Protein AF-A0A8H3KQF0-F1 (afdb_monomer_lite)

Structure (mmCIF, N/CA/C/O backbone):
data_AF-A0A8H3KQF0-F1
#
_entry.id   AF-A0A8H3KQF0-F1
#
loop_
_atom_site.group_PDB
_atom_site.id
_atom_site.type_symbol
_atom_site.label_atom_id
_atom_site.label_alt_id
_atom_site.label_comp_id
_atom_site.label_asym_id
_atom_site.label_entity_id
_atom_site.label_seq_id
_atom_site.pdbx_PDB_ins_code
_atom_site.Cartn_x
_atom_site.Cartn_y
_atom_site.Cartn_z
_at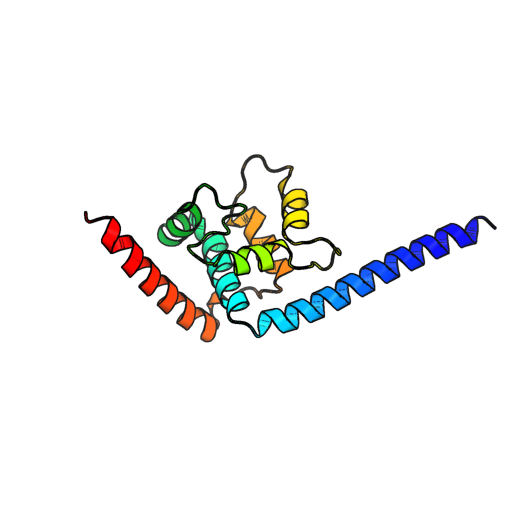om_site.occupancy
_atom_site.B_iso_or_equiv
_atom_site.auth_seq_id
_atom_site.auth_comp_id
_atom_site.auth_asym_id
_atom_site.auth_atom_id
_atom_site.pdbx_PDB_model_num
ATOM 1 N N . MET A 1 1 ? -21.842 3.760 43.488 1.00 50.69 1 MET A N 1
ATOM 2 C CA . MET A 1 1 ? -21.934 4.358 42.135 1.00 50.69 1 MET A CA 1
ATOM 3 C C . MET A 1 1 ? -20.603 4.421 41.367 1.00 50.69 1 MET A C 1
ATOM 5 O O . MET A 1 1 ? -20.613 4.904 40.250 1.00 50.69 1 MET A O 1
ATOM 9 N N . LEU A 1 2 ? -19.478 3.899 41.885 1.00 52.34 2 LEU A N 1
ATOM 10 C CA . LEU A 1 2 ? -18.181 3.904 41.173 1.00 52.34 2 LEU A CA 1
ATOM 11 C C . LEU A 1 2 ? -17.956 2.695 40.242 1.00 52.34 2 LEU A C 1
ATOM 13 O O . LEU A 1 2 ? -17.175 2.797 39.307 1.00 52.34 2 LEU A O 1
ATOM 17 N N . ILE A 1 3 ? -18.656 1.575 40.465 1.00 54.44 3 ILE A N 1
ATOM 18 C CA . ILE A 1 3 ? -18.489 0.335 39.680 1.00 54.44 3 ILE A CA 1
ATOM 19 C C . ILE A 1 3 ? -19.110 0.462 38.275 1.00 54.44 3 ILE A C 1
ATOM 21 O O . ILE A 1 3 ? -18.580 -0.097 37.323 1.00 54.44 3 ILE A O 1
ATOM 25 N N . ASN A 1 4 ? -20.180 1.251 38.126 1.00 61.06 4 ASN A N 1
ATOM 26 C CA . ASN A 1 4 ? -20.876 1.399 36.842 1.00 61.06 4 ASN A CA 1
ATOM 27 C C . ASN A 1 4 ? -20.105 2.288 35.856 1.00 61.06 4 ASN A C 1
ATOM 29 O O . ASN A 1 4 ? -20.067 1.978 34.677 1.00 61.06 4 ASN A O 1
ATOM 33 N N . LYS A 1 5 ? -19.404 3.325 36.337 1.00 68.69 5 LYS A N 1
ATOM 34 C CA . LYS A 1 5 ? -18.702 4.274 35.460 1.00 68.69 5 LYS A CA 1
ATOM 35 C C . LYS A 1 5 ? -17.582 3.614 34.644 1.00 68.69 5 LYS A C 1
ATOM 37 O O . LYS A 1 5 ? -17.462 3.870 33.457 1.00 68.69 5 LYS A O 1
ATOM 42 N N . GLY A 1 6 ? -16.801 2.728 35.267 1.00 76.94 6 GLY A N 1
ATOM 43 C CA . GLY A 1 6 ? -15.748 1.994 34.557 1.00 76.94 6 GLY A CA 1
ATOM 44 C C . GLY A 1 6 ? -16.294 0.950 33.577 1.00 76.94 6 GLY A C 1
ATOM 45 O O . GLY A 1 6 ? -15.671 0.689 32.555 1.00 76.94 6 GLY A O 1
ATOM 46 N N . ALA A 1 7 ? -17.461 0.362 33.861 1.00 81.19 7 ALA A N 1
ATOM 47 C CA . ALA A 1 7 ? -18.120 -0.552 32.931 1.00 81.19 7 ALA A CA 1
ATOM 48 C C . ALA A 1 7 ? -18.673 0.197 31.707 1.00 81.19 7 ALA A C 1
ATOM 50 O O . ALA A 1 7 ? -18.490 -0.270 30.585 1.00 81.19 7 ALA A O 1
ATOM 51 N N . ASP A 1 8 ? -19.273 1.370 31.919 1.00 83.81 8 ASP A N 1
ATOM 52 C CA . ASP A 1 8 ? -19.810 2.222 30.855 1.00 83.81 8 ASP A CA 1
ATOM 53 C C . ASP A 1 8 ? -18.687 2.744 29.935 1.00 83.81 8 ASP A C 1
ATOM 55 O O . ASP A 1 8 ? -18.775 2.597 28.719 1.00 83.81 8 ASP A O 1
ATOM 59 N N . GLU A 1 9 ? -17.574 3.231 30.498 1.00 85.38 9 GLU A N 1
ATOM 60 C CA . GLU A 1 9 ? -16.399 3.687 29.729 1.00 85.38 9 GLU A CA 1
ATOM 61 C C . GLU A 1 9 ? -15.778 2.558 28.880 1.00 85.38 9 GLU A C 1
ATOM 63 O O . GLU A 1 9 ? -15.393 2.764 27.727 1.00 85.38 9 GLU A O 1
ATOM 68 N N . MET A 1 10 ? -15.710 1.335 29.418 1.00 86.69 10 MET A N 1
ATOM 69 C CA . MET A 1 10 ? -15.219 0.173 28.669 1.00 86.69 10 MET A CA 1
ATOM 70 C C . MET A 1 10 ? -16.180 -0.232 27.546 1.00 86.69 10 MET A C 1
ATOM 72 O O . MET A 1 10 ? -15.732 -0.588 26.456 1.00 86.69 10 MET A O 1
ATOM 76 N N . LEU A 1 11 ? -17.493 -0.178 27.789 1.00 87.75 11 LEU A N 1
ATOM 77 C CA . LEU A 1 11 ? -18.508 -0.466 26.774 1.00 87.75 11 LEU A CA 1
ATOM 78 C C . LEU A 1 11 ? -18.470 0.552 25.630 1.00 87.75 11 LEU A C 1
ATOM 80 O O . LEU A 1 11 ? -18.548 0.153 24.467 1.00 87.75 11 LEU A O 1
ATOM 84 N N . GLU A 1 12 ? -18.301 1.837 25.937 1.00 87.44 12 GLU A N 1
ATOM 85 C CA . GLU A 1 12 ? -18.124 2.892 24.934 1.00 87.44 12 GLU A CA 1
ATOM 86 C C . GLU A 1 12 ? -16.859 2.660 24.098 1.00 87.44 12 GLU A C 1
ATOM 88 O O . GLU A 1 12 ? -16.904 2.710 22.867 1.00 87.44 12 GLU A O 1
ATOM 93 N N . PHE A 1 13 ? -15.746 2.315 24.750 1.00 86.00 13 PHE A N 1
ATOM 94 C CA . PHE A 1 13 ? -14.492 2.008 24.066 1.00 86.00 13 PHE A CA 1
ATOM 95 C C . PHE A 1 13 ? -14.619 0.811 23.112 1.00 86.00 13 PHE A C 1
ATOM 97 O O . PHE A 1 13 ? -14.235 0.903 21.943 1.00 86.00 13 PHE A O 1
ATOM 104 N N . PHE A 1 14 ? -15.200 -0.303 23.569 1.00 87.50 14 PHE A N 1
ATOM 105 C CA . PHE A 1 14 ? -15.422 -1.470 22.710 1.00 87.50 14 PHE A CA 1
ATOM 106 C C . PHE A 1 14 ? -16.388 -1.172 21.562 1.00 87.50 14 PHE A C 1
ATOM 108 O O . PHE A 1 14 ? -16.151 -1.622 20.440 1.00 87.50 14 PHE A O 1
ATOM 115 N N . SER A 1 15 ? -17.440 -0.390 21.816 1.00 88.44 15 SER A N 1
ATOM 116 C CA . SER A 1 15 ? -18.392 0.019 20.779 1.00 88.44 15 SER A CA 1
ATOM 117 C C . SER A 1 15 ? -17.692 0.826 19.685 1.00 88.44 15 SER A C 1
ATOM 119 O O . SER A 1 15 ? -17.827 0.496 18.508 1.00 88.44 15 SER A O 1
ATOM 121 N N . SER A 1 16 ? -16.843 1.787 20.063 1.00 88.38 16 SER A N 1
ATOM 122 C CA . SER A 1 16 ? -16.050 2.576 19.113 1.00 88.38 16 SER A CA 1
ATOM 123 C C . SER A 1 16 ? -15.089 1.716 18.279 1.00 88.38 16 SER A C 1
ATOM 125 O O . SER A 1 16 ? -14.994 1.901 17.066 1.00 88.38 16 SER A O 1
ATOM 127 N N . ILE A 1 17 ? -14.417 0.724 18.880 1.00 87.94 17 ILE A N 1
ATOM 128 C CA . ILE A 1 17 ? -13.563 -0.216 18.129 1.00 87.94 17 ILE A CA 1
ATOM 129 C C . ILE A 1 17 ? -14.382 -1.008 17.104 1.00 87.94 17 ILE A C 1
ATOM 131 O O . ILE A 1 17 ? -13.960 -1.146 15.952 1.00 87.94 17 ILE A O 1
ATOM 135 N N . CYS A 1 18 ? -15.548 -1.523 17.497 1.00 88.38 18 CYS A N 1
ATOM 136 C CA . CYS A 1 18 ? -16.420 -2.259 16.586 1.00 88.38 18 CYS A CA 1
ATOM 137 C C . CYS A 1 18 ? -16.895 -1.377 15.423 1.00 88.38 18 CYS A C 1
ATOM 139 O O . CYS A 1 18 ? -16.855 -1.814 14.273 1.00 88.38 18 CYS A O 1
ATOM 141 N N . GLU A 1 19 ? -17.296 -0.136 15.699 1.00 90.44 19 GLU A N 1
ATOM 142 C CA . GLU A 1 19 ? -17.705 0.834 14.678 1.00 90.44 19 GLU A CA 1
ATOM 143 C C . GLU A 1 19 ? -16.573 1.144 13.693 1.00 90.44 19 GLU A C 1
ATOM 145 O O . GLU A 1 19 ? -16.778 1.063 12.478 1.00 90.44 19 GLU A O 1
ATOM 150 N N . ASN A 1 20 ? -15.364 1.407 14.197 1.00 90.81 20 ASN A N 1
ATOM 151 C CA . ASN A 1 20 ? -14.182 1.655 13.370 1.00 90.81 20 ASN A CA 1
ATOM 152 C C . ASN A 1 20 ? -13.850 0.452 12.481 1.00 90.81 20 ASN A C 1
ATOM 154 O O . ASN A 1 20 ? -13.604 0.616 11.286 1.00 90.81 20 ASN A O 1
ATOM 158 N N . SER A 1 21 ? -13.894 -0.760 13.039 1.00 89.12 21 SER A N 1
ATOM 159 C CA . SER A 1 21 ? -13.639 -1.997 12.296 1.00 89.12 21 SER A CA 1
ATOM 160 C C . SER A 1 21 ? -14.661 -2.209 11.171 1.00 89.12 21 SER A C 1
ATOM 162 O O . SER A 1 21 ? -14.285 -2.456 10.024 1.00 89.12 21 SER A O 1
ATOM 164 N N . MET A 1 22 ? -15.955 -2.022 11.454 1.00 91.25 22 MET A N 1
ATOM 165 C CA . MET A 1 22 ? -17.010 -2.123 10.437 1.00 91.25 22 MET A CA 1
ATOM 166 C C . MET A 1 22 ? -16.873 -1.051 9.347 1.00 91.25 22 MET A C 1
ATOM 168 O O . MET A 1 22 ? -17.050 -1.343 8.161 1.00 91.25 22 MET A O 1
ATOM 172 N N . GLY A 1 23 ? -16.550 0.189 9.729 1.00 91.81 23 GLY A N 1
ATOM 173 C CA . GLY A 1 23 ? -16.280 1.279 8.791 1.00 91.81 23 GLY A CA 1
ATOM 174 C C . GLY A 1 23 ? -15.108 0.953 7.866 1.00 91.81 23 GLY A C 1
ATOM 175 O O . GLY A 1 23 ? -15.235 1.036 6.643 1.00 91.81 23 GLY A O 1
ATOM 176 N N . TYR A 1 24 ? -14.003 0.485 8.444 1.00 95.25 24 TYR A N 1
ATOM 177 C CA . TYR A 1 24 ? -12.815 0.040 7.724 1.00 95.25 24 TYR A CA 1
ATOM 178 C C . TYR A 1 24 ? -13.113 -1.091 6.729 1.00 95.25 24 TYR A C 1
ATOM 180 O O . TYR A 1 24 ? -12.722 -1.000 5.565 1.00 95.25 24 TYR A O 1
ATOM 188 N N . GLU A 1 25 ? -13.858 -2.126 7.129 1.00 94.94 25 GLU A N 1
ATOM 189 C CA . GLU A 1 25 ? -14.228 -3.217 6.219 1.00 94.94 25 GLU A CA 1
ATOM 190 C C . GLU A 1 25 ? -15.047 -2.733 5.015 1.00 94.94 25 GLU A C 1
ATOM 192 O O . GLU A 1 25 ? -14.884 -3.234 3.896 1.00 94.94 25 GLU A O 1
ATOM 197 N N . ASN A 1 26 ? -15.940 -1.764 5.226 1.00 95.44 26 ASN A N 1
ATOM 198 C CA . ASN A 1 26 ? -16.743 -1.186 4.153 1.00 95.44 26 ASN A CA 1
ATOM 199 C C . ASN A 1 26 ? -15.886 -0.368 3.183 1.00 95.44 26 ASN A C 1
ATOM 201 O O . ASN A 1 26 ? -16.039 -0.514 1.967 1.00 95.44 26 ASN A O 1
ATOM 205 N N . GLU A 1 27 ? -14.957 0.442 3.691 1.00 96.44 27 GLU A N 1
ATOM 206 C CA . GLU A 1 27 ? -14.018 1.189 2.850 1.00 96.44 27 GLU A CA 1
ATOM 207 C C . GLU A 1 27 ? -13.062 0.262 2.093 1.0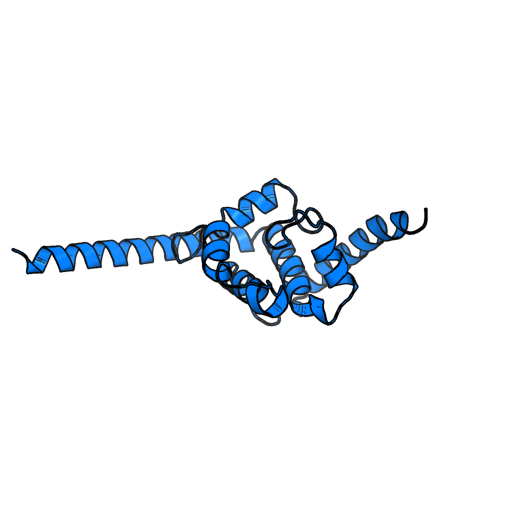0 96.44 27 GLU A C 1
ATOM 209 O O . GLU A 1 27 ? -12.808 0.473 0.905 1.00 96.44 27 GLU A O 1
ATOM 214 N N . LEU A 1 28 ? -12.612 -0.835 2.710 1.00 96.81 28 LEU A N 1
ATOM 215 C CA . LEU A 1 28 ? -11.815 -1.856 2.030 1.00 96.81 28 LEU A CA 1
ATOM 216 C C . LEU A 1 28 ? -12.560 -2.492 0.860 1.00 96.81 28 LEU A C 1
ATOM 218 O O . LEU A 1 28 ? -12.009 -2.594 -0.238 1.00 96.81 28 LEU A O 1
ATOM 222 N N . LYS A 1 29 ? -13.822 -2.890 1.061 1.00 96.69 29 LYS A N 1
ATOM 223 C CA . LYS A 1 29 ? -14.655 -3.468 -0.008 1.00 96.69 29 LYS A CA 1
ATOM 224 C C . LYS A 1 29 ? -14.807 -2.499 -1.183 1.00 96.69 29 LYS A C 1
ATOM 226 O O . LYS A 1 29 ? -14.708 -2.918 -2.341 1.00 96.69 29 LYS A O 1
ATOM 231 N N . LYS A 1 30 ? -15.003 -1.204 -0.899 1.00 96.62 30 LYS A N 1
ATOM 232 C CA . LYS A 1 30 ? -15.044 -0.153 -1.928 1.00 96.62 30 LYS A CA 1
ATOM 233 C C . LYS A 1 30 ? -13.707 -0.063 -2.656 1.00 96.62 30 LYS A C 1
ATOM 235 O O . LYS A 1 30 ? -13.683 -0.182 -3.879 1.00 96.62 30 LYS A O 1
ATOM 240 N N . LEU A 1 31 ? -12.603 0.071 -1.917 1.00 97.25 31 LEU A N 1
ATOM 241 C CA . LEU A 1 31 ? -11.254 0.183 -2.469 1.00 97.25 31 LEU A CA 1
ATOM 242 C C . LEU A 1 31 ? -10.914 -1.000 -3.380 1.00 97.25 31 LEU A C 1
ATOM 244 O O . LEU A 1 31 ? -10.436 -0.777 -4.491 1.00 97.25 31 LEU A O 1
ATOM 248 N N . HIS A 1 32 ? -11.208 -2.235 -2.959 1.00 96.12 32 HIS A N 1
ATOM 249 C CA . HIS A 1 32 ? -10.913 -3.469 -3.707 1.00 96.12 32 HIS A CA 1
ATOM 250 C C . HIS A 1 32 ? -11.544 -3.507 -5.102 1.00 96.12 32 HIS A C 1
ATOM 252 O O . HIS A 1 32 ? -11.048 -4.209 -5.982 1.00 96.12 32 HIS A O 1
ATOM 258 N N . SER A 1 33 ? -12.599 -2.721 -5.315 1.00 94.06 33 SER A N 1
ATOM 259 C CA . SER A 1 33 ? -13.303 -2.601 -6.593 1.00 94.06 33 SER A CA 1
ATOM 260 C C . SER A 1 33 ? -12.735 -1.500 -7.504 1.00 94.06 33 SER A C 1
ATOM 262 O O . SER A 1 33 ? -13.242 -1.287 -8.604 1.00 94.06 33 SER A O 1
ATOM 264 N N . THR A 1 34 ? -11.693 -0.784 -7.072 1.00 95.94 34 THR A N 1
ATOM 265 C CA . THR A 1 34 ? -11.107 0.353 -7.801 1.00 95.94 34 THR A CA 1
ATOM 266 C C . THR A 1 34 ? -9.777 0.011 -8.475 1.00 95.94 34 THR A C 1
ATOM 268 O O . THR A 1 34 ? -9.073 -0.929 -8.102 1.00 95.94 34 THR A O 1
ATOM 271 N N . ALA A 1 35 ? -9.374 0.843 -9.440 1.00 95.56 35 ALA A N 1
ATOM 272 C CA . ALA A 1 35 ? -8.039 0.772 -10.036 1.00 95.56 35 ALA A CA 1
ATOM 273 C C . ALA A 1 35 ? -6.916 1.099 -9.030 1.00 95.56 35 ALA A C 1
ATOM 275 O O . ALA A 1 35 ? -5.803 0.588 -9.173 1.00 95.56 35 ALA A O 1
ATOM 276 N N . LEU A 1 36 ? -7.206 1.905 -8.001 1.00 97.31 36 LEU A N 1
ATOM 277 C CA . LEU A 1 36 ? -6.242 2.275 -6.965 1.00 97.31 36 LEU A CA 1
ATOM 278 C C . LEU A 1 36 ? -5.744 1.042 -6.204 1.00 97.31 36 LEU A C 1
ATOM 280 O O . LEU A 1 36 ? -4.546 0.908 -5.976 1.00 97.31 36 LEU A O 1
ATOM 284 N N . PHE A 1 37 ? -6.620 0.080 -5.905 1.00 97.88 37 PHE A N 1
ATOM 285 C CA . PHE A 1 37 ? -6.212 -1.157 -5.233 1.00 97.88 37 PHE A CA 1
ATOM 286 C C . PHE A 1 37 ? -5.178 -1.960 -6.027 1.00 97.88 37 PHE A C 1
ATOM 288 O O . PHE A 1 37 ? -4.241 -2.528 -5.466 1.00 97.88 37 PHE A O 1
ATOM 295 N N . LEU A 1 38 ? -5.302 -1.971 -7.354 1.00 97.75 38 LEU A N 1
ATOM 296 C CA . LEU A 1 38 ? -4.328 -2.627 -8.218 1.00 97.75 38 LEU A CA 1
ATOM 297 C C . LEU A 1 38 ? -2.976 -1.904 -8.202 1.00 97.75 38 LEU A C 1
ATOM 299 O O . LEU A 1 38 ? -1.941 -2.567 -8.175 1.00 97.75 38 LEU A O 1
ATOM 303 N N . LYS A 1 39 ? -2.974 -0.567 -8.159 1.00 98.31 39 LYS A N 1
ATOM 304 C CA . LYS A 1 39 ? -1.749 0.231 -7.988 1.00 98.31 39 LYS A CA 1
ATOM 305 C C . LYS A 1 39 ? -1.094 -0.022 -6.629 1.00 98.31 39 LYS A C 1
ATOM 307 O O . LYS A 1 39 ? 0.116 -0.210 -6.578 1.00 98.31 39 LYS A O 1
ATOM 312 N N . ILE A 1 40 ? -1.881 -0.133 -5.555 1.00 98.50 40 ILE A N 1
ATOM 313 C CA . ILE A 1 40 ? -1.380 -0.500 -4.219 1.00 98.50 40 ILE A CA 1
ATOM 314 C C . ILE A 1 40 ? -0.725 -1.885 -4.250 1.00 98.50 40 ILE A C 1
ATOM 316 O O . ILE A 1 40 ? 0.354 -2.056 -3.695 1.00 98.50 40 ILE A O 1
ATOM 320 N N . LYS A 1 41 ? -1.307 -2.866 -4.955 1.00 98.44 41 LYS A N 1
ATOM 321 C CA . LYS A 1 41 ? -0.667 -4.179 -5.154 1.00 98.44 41 LYS A CA 1
ATOM 322 C C . LYS A 1 41 ? 0.669 -4.079 -5.899 1.00 98.44 41 LYS A C 1
ATOM 324 O O . LYS A 1 41 ? 1.609 -4.782 -5.545 1.00 98.44 41 LYS A O 1
ATOM 329 N N . ILE A 1 42 ? 0.765 -3.236 -6.929 1.00 98.50 42 ILE A N 1
ATOM 330 C CA . ILE A 1 42 ? 2.018 -3.007 -7.673 1.00 98.50 42 ILE A CA 1
ATOM 331 C C . ILE A 1 42 ? 3.079 -2.395 -6.757 1.00 98.50 42 ILE A C 1
ATOM 333 O O . ILE A 1 4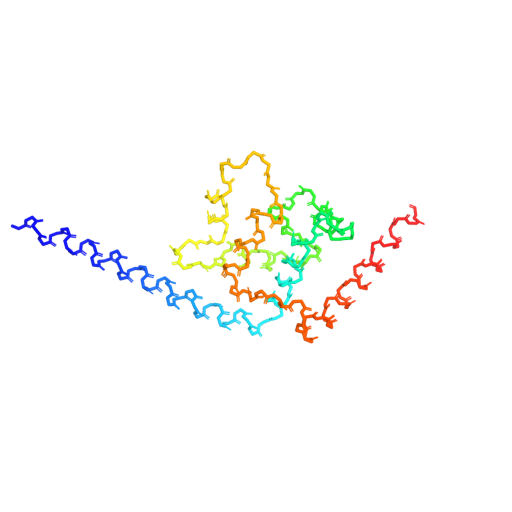2 ? 4.197 -2.898 -6.695 1.00 98.50 42 ILE A O 1
ATOM 337 N N . PHE A 1 43 ? 2.704 -1.365 -6.004 1.00 98.31 43 PHE A N 1
ATOM 338 C CA . PHE A 1 43 ? 3.562 -0.743 -5.005 1.00 98.31 43 PHE A CA 1
ATOM 339 C C . PHE A 1 43 ? 4.033 -1.752 -3.947 1.00 98.31 43 PHE A C 1
ATOM 341 O O . PHE A 1 43 ? 5.232 -1.891 -3.723 1.00 98.31 43 PHE A O 1
ATOM 348 N N . LEU A 1 44 ? 3.113 -2.530 -3.366 1.00 98.44 44 LEU A N 1
ATOM 349 C CA . LEU A 1 44 ? 3.440 -3.581 -2.402 1.00 98.44 44 LEU A CA 1
ATOM 350 C C . LEU A 1 44 ? 4.389 -4.626 -2.995 1.00 98.44 44 LEU A C 1
ATOM 352 O O . LEU A 1 44 ? 5.293 -5.087 -2.307 1.00 98.44 44 LEU A O 1
ATOM 356 N N . ASN A 1 45 ? 4.199 -5.011 -4.260 1.00 98.00 45 ASN A N 1
ATOM 357 C CA . ASN A 1 45 ? 5.110 -5.939 -4.919 1.00 98.00 45 ASN A CA 1
ATOM 358 C C . ASN A 1 45 ? 6.538 -5.394 -4.922 1.00 98.00 45 ASN A C 1
ATOM 360 O O . ASN A 1 45 ? 7.445 -6.122 -4.539 1.00 98.00 45 ASN A O 1
ATOM 364 N N . ASP A 1 46 ? 6.720 -4.133 -5.311 1.00 97.44 46 ASP A N 1
ATOM 365 C CA . ASP A 1 46 ? 8.043 -3.514 -5.345 1.00 97.44 46 ASP A CA 1
ATOM 366 C C . ASP A 1 46 ? 8.638 -3.352 -3.940 1.00 97.44 46 ASP A C 1
ATOM 368 O O . ASP A 1 46 ? 9.820 -3.640 -3.765 1.00 97.44 46 ASP A O 1
ATOM 372 N N . LEU A 1 47 ? 7.833 -3.012 -2.921 1.00 96.81 47 LEU A N 1
ATOM 373 C CA . LEU A 1 47 ? 8.287 -3.028 -1.522 1.00 96.81 47 LEU A CA 1
ATOM 374 C C . LEU A 1 47 ? 8.819 -4.412 -1.119 1.00 96.81 47 LEU A C 1
ATOM 376 O O . LEU A 1 47 ? 9.873 -4.505 -0.495 1.00 96.81 47 LEU A O 1
ATOM 380 N N . LEU A 1 48 ? 8.115 -5.489 -1.484 1.00 96.56 48 LEU A N 1
ATOM 381 C CA . LEU A 1 48 ? 8.481 -6.863 -1.124 1.00 96.56 48 LEU A CA 1
ATOM 382 C C . LEU A 1 48 ? 9.775 -7.343 -1.793 1.00 96.56 48 LEU A C 1
ATOM 384 O O . LEU A 1 48 ? 10.480 -8.149 -1.196 1.00 96.56 48 LEU A O 1
ATOM 388 N N . ILE A 1 49 ? 10.072 -6.885 -3.013 1.00 94.94 49 ILE A N 1
ATOM 389 C CA . ILE A 1 49 ? 11.220 -7.367 -3.804 1.00 94.94 49 ILE A CA 1
ATOM 390 C C . ILE A 1 49 ? 12.350 -6.343 -3.933 1.00 94.94 49 ILE A C 1
ATOM 392 O O . ILE A 1 49 ? 13.266 -6.557 -4.724 1.00 94.94 49 ILE A O 1
ATOM 396 N N . MET A 1 50 ? 12.291 -5.230 -3.196 1.00 91.12 50 MET A N 1
ATOM 397 C CA . MET A 1 50 ? 13.233 -4.113 -3.321 1.00 91.12 50 MET A CA 1
ATOM 398 C C . MET A 1 50 ? 14.698 -4.569 -3.266 1.00 91.12 50 MET A C 1
ATOM 400 O O . MET A 1 50 ? 15.477 -4.200 -4.137 1.00 91.12 50 MET A O 1
ATOM 404 N N . GLY A 1 51 ? 15.063 -5.410 -2.292 1.00 87.94 51 GLY A N 1
ATOM 405 C CA . GLY A 1 51 ? 16.440 -5.899 -2.132 1.00 87.94 51 GLY A CA 1
ATOM 406 C C . GLY A 1 51 ? 16.910 -6.871 -3.223 1.00 87.94 51 GLY A C 1
ATOM 407 O O . GLY A 1 51 ? 18.110 -7.027 -3.429 1.00 87.94 51 GLY A O 1
ATOM 408 N N . ASP A 1 52 ? 15.975 -7.488 -3.949 1.00 91.56 52 ASP A N 1
ATOM 409 C CA . ASP A 1 52 ? 16.251 -8.528 -4.946 1.00 91.56 52 ASP A CA 1
ATOM 410 C C . ASP A 1 52 ? 16.065 -8.035 -6.393 1.00 91.56 52 ASP A C 1
ATOM 412 O O . ASP A 1 52 ? 16.372 -8.749 -7.353 1.00 91.56 52 ASP A O 1
ATOM 416 N N . ASN A 1 53 ? 15.538 -6.820 -6.585 1.00 93.75 53 ASN A N 1
ATOM 417 C CA . ASN A 1 53 ? 15.175 -6.297 -7.896 1.00 93.75 53 ASN A CA 1
ATOM 418 C C . ASN A 1 53 ? 15.528 -4.810 -8.047 1.00 93.75 53 ASN A C 1
ATOM 420 O O . ASN A 1 53 ? 14.829 -3.925 -7.557 1.00 93.75 53 ASN A O 1
ATOM 424 N N . LYS A 1 54 ? 16.561 -4.541 -8.853 1.00 92.12 54 LYS A N 1
ATOM 425 C CA . LYS A 1 54 ? 17.056 -3.183 -9.139 1.00 92.12 54 LYS A CA 1
ATOM 426 C C . LYS A 1 54 ? 16.012 -2.251 -9.752 1.00 92.12 54 LYS A C 1
ATOM 428 O O . LYS A 1 54 ? 16.058 -1.050 -9.518 1.00 92.12 54 LYS A O 1
ATOM 433 N N . ASP A 1 55 ? 15.088 -2.774 -10.557 1.00 93.50 55 ASP A N 1
ATOM 434 C CA . ASP A 1 55 ? 14.032 -1.952 -11.150 1.00 93.50 55 ASP A CA 1
ATOM 435 C C . ASP A 1 55 ? 13.006 -1.531 -10.085 1.00 93.50 55 ASP A C 1
ATOM 437 O O . ASP A 1 55 ? 12.534 -0.396 -10.117 1.00 93.50 55 ASP A O 1
ATOM 441 N N . ALA A 1 56 ? 12.675 -2.419 -9.141 1.00 94.81 56 ALA A N 1
ATOM 442 C CA . ALA A 1 56 ? 11.809 -2.097 -8.007 1.00 94.81 56 ALA A CA 1
ATOM 443 C C . ALA A 1 56 ? 12.476 -1.075 -7.074 1.00 94.81 56 ALA A C 1
ATOM 445 O O . ALA A 1 56 ? 11.869 -0.057 -6.745 1.00 94.81 56 ALA A O 1
ATOM 446 N N . GLU A 1 57 ? 13.747 -1.295 -6.731 1.00 93.75 57 GLU A N 1
ATOM 447 C CA . GLU A 1 57 ? 14.563 -0.350 -5.962 1.00 93.75 57 GLU A CA 1
ATOM 448 C C . GLU A 1 57 ? 14.602 1.030 -6.632 1.00 93.75 57 GLU A C 1
ATOM 450 O O . GLU A 1 57 ? 14.278 2.042 -6.010 1.00 93.75 57 GLU A O 1
ATOM 455 N N . MET A 1 58 ? 14.894 1.077 -7.935 1.00 93.19 58 MET A N 1
ATOM 456 C CA . MET A 1 58 ? 14.926 2.325 -8.692 1.00 93.19 58 MET A CA 1
ATOM 457 C C . MET A 1 58 ? 13.568 3.035 -8.689 1.00 93.19 58 MET A C 1
ATOM 459 O O . MET A 1 58 ? 13.523 4.254 -8.533 1.00 93.19 58 MET A O 1
ATOM 463 N N . ARG A 1 59 ? 12.454 2.309 -8.850 1.00 95.00 59 ARG A N 1
ATOM 464 C CA . ARG A 1 59 ? 11.103 2.893 -8.812 1.00 95.00 59 ARG A CA 1
ATOM 465 C C . ARG A 1 59 ? 10.759 3.476 -7.445 1.00 95.00 59 ARG A C 1
ATOM 467 O O . ARG A 1 59 ? 10.240 4.588 -7.387 1.00 95.00 59 ARG A O 1
ATOM 474 N N . LEU A 1 60 ? 11.071 2.761 -6.366 1.00 94.56 60 LEU A N 1
ATOM 475 C CA . LEU A 1 60 ? 10.846 3.225 -4.995 1.00 94.56 60 LEU A CA 1
ATOM 476 C C . LEU A 1 60 ? 11.683 4.468 -4.669 1.00 94.56 60 LEU A C 1
ATOM 478 O O . LEU A 1 60 ? 11.158 5.419 -4.100 1.00 94.56 60 LEU A O 1
ATOM 482 N N . HIS A 1 61 ? 12.945 4.505 -5.100 1.00 92.38 61 HIS A N 1
ATOM 483 C CA . HIS A 1 61 ? 13.869 5.610 -4.822 1.00 92.38 61 HIS A CA 1
ATOM 484 C C . HIS A 1 61 ? 13.898 6.709 -5.897 1.00 92.38 61 HIS A C 1
ATOM 486 O O . HIS A 1 61 ? 14.731 7.613 -5.832 1.00 92.38 61 HIS A O 1
ATOM 492 N N . THR A 1 62 ? 12.995 6.667 -6.884 1.00 90.81 62 THR A N 1
ATOM 493 C CA . THR A 1 62 ? 12.930 7.685 -7.951 1.00 90.81 62 THR A CA 1
ATOM 494 C C . THR A 1 62 ? 12.646 9.083 -7.393 1.00 90.81 62 THR A C 1
ATOM 496 O O . THR A 1 62 ? 13.142 10.066 -7.940 1.00 90.81 62 THR A O 1
ATOM 499 N N . ASP A 1 63 ? 11.849 9.179 -6.328 1.00 90.00 63 ASP A N 1
ATOM 500 C CA . ASP A 1 63 ? 11.511 10.434 -5.659 1.00 90.00 63 ASP A CA 1
ATOM 501 C C . ASP A 1 63 ? 11.973 10.384 -4.200 1.00 90.00 63 ASP A C 1
ATOM 503 O O . ASP A 1 63 ? 11.374 9.705 -3.370 1.00 90.00 63 ASP A O 1
ATOM 507 N N . GLN A 1 64 ? 13.048 11.110 -3.889 1.00 86.94 64 GLN A N 1
ATOM 508 C CA . GLN A 1 64 ? 13.634 11.153 -2.544 1.00 86.94 64 GLN A CA 1
ATOM 509 C C . GLN A 1 64 ? 12.789 11.952 -1.543 1.00 86.94 64 GLN A C 1
ATOM 511 O O . GLN A 1 64 ? 13.050 11.893 -0.345 1.00 86.94 64 GLN A O 1
ATOM 516 N N . THR A 1 65 ? 11.786 12.696 -2.017 1.00 88.69 65 THR A N 1
ATOM 517 C CA . THR A 1 65 ? 10.867 13.466 -1.166 1.00 88.69 65 THR A CA 1
ATOM 518 C C . THR A 1 65 ? 9.601 12.689 -0.811 1.00 88.69 65 THR A C 1
ATOM 520 O O . THR A 1 65 ? 8.812 13.139 0.020 1.00 88.69 65 THR A O 1
ATOM 523 N N . ALA A 1 66 ? 9.405 11.513 -1.416 1.00 90.75 66 ALA A N 1
ATOM 524 C CA . ALA A 1 66 ? 8.232 10.685 -1.194 1.00 90.75 66 ALA A CA 1
ATOM 525 C C . ALA A 1 66 ? 8.198 10.128 0.235 1.00 90.75 66 ALA A C 1
ATOM 527 O O . ALA A 1 66 ? 9.056 9.347 0.651 1.00 90.75 66 ALA A O 1
ATOM 528 N N . ILE A 1 67 ? 7.147 10.479 0.973 1.00 89.44 67 ILE A N 1
ATOM 529 C CA . ILE A 1 67 ? 6.897 9.948 2.313 1.00 89.44 67 ILE A CA 1
ATOM 530 C C . ILE A 1 67 ? 6.431 8.492 2.173 1.00 89.44 67 ILE A C 1
ATOM 532 O O . ILE A 1 67 ? 5.527 8.192 1.393 1.00 89.44 67 ILE A O 1
ATOM 536 N N . PHE A 1 68 ? 7.070 7.573 2.904 1.00 92.12 68 PHE A N 1
ATOM 537 C CA . PHE A 1 68 ? 6.804 6.127 2.836 1.00 92.12 68 PHE A CA 1
ATOM 538 C C . PHE A 1 68 ? 6.867 5.548 1.409 1.00 92.12 68 PHE A C 1
ATOM 540 O O . PHE A 1 68 ? 6.131 4.618 1.089 1.00 92.12 68 PHE A O 1
ATOM 547 N N . TYR A 1 69 ? 7.722 6.100 0.538 1.00 94.31 69 TYR A N 1
ATOM 548 C CA . TYR A 1 69 ? 7.852 5.710 -0.877 1.00 94.31 69 TYR A CA 1
ATOM 549 C C . TYR A 1 69 ? 6.601 5.943 -1.749 1.00 94.31 69 TYR A C 1
ATOM 551 O O . TYR A 1 69 ? 6.569 5.526 -2.912 1.00 94.31 69 TYR A O 1
ATOM 559 N N . LEU A 1 70 ? 5.574 6.626 -1.231 1.00 94.94 70 LEU A N 1
ATOM 560 C CA . LEU A 1 70 ? 4.373 6.976 -1.986 1.00 94.94 70 LEU A CA 1
ATOM 561 C C . LEU A 1 70 ? 4.700 8.104 -2.968 1.00 94.94 70 LEU A C 1
ATOM 563 O O . LEU A 1 70 ? 4.702 9.279 -2.612 1.00 94.94 70 LEU A O 1
ATOM 567 N N . SER A 1 71 ? 5.012 7.736 -4.210 1.00 95.00 71 SER A N 1
ATOM 568 C CA . SER A 1 71 ? 5.485 8.671 -5.233 1.00 95.00 71 SER A CA 1
ATOM 569 C C . SER A 1 71 ? 4.645 8.650 -6.508 1.00 95.00 71 SER A C 1
ATOM 571 O O . SER A 1 71 ? 3.875 7.719 -6.778 1.00 95.00 71 SER A O 1
ATOM 573 N N . LYS A 1 72 ? 4.907 9.647 -7.366 1.00 95.12 72 LYS A N 1
ATOM 574 C CA . LYS A 1 72 ? 4.322 9.786 -8.712 1.00 95.12 72 LYS A CA 1
ATOM 575 C C . LYS A 1 72 ? 4.672 8.657 -9.682 1.00 95.12 72 LYS A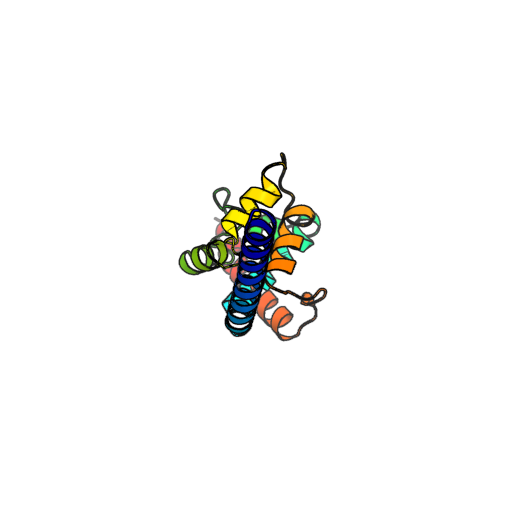 C 1
ATOM 577 O O . LYS A 1 72 ? 4.146 8.618 -10.795 1.00 95.12 72 LYS A O 1
ATOM 582 N N . VAL A 1 73 ? 5.548 7.734 -9.281 1.00 95.56 73 VAL A N 1
ATOM 583 C CA . VAL A 1 73 ? 5.791 6.496 -10.027 1.00 95.56 73 VAL A CA 1
ATOM 584 C C . VAL A 1 73 ? 4.557 5.597 -9.994 1.00 95.56 73 VAL A C 1
ATOM 586 O O . VAL A 1 73 ? 4.224 5.004 -11.018 1.00 95.56 73 VAL A O 1
ATOM 589 N N . TYR A 1 74 ? 3.865 5.527 -8.855 1.00 96.81 74 TYR A N 1
ATOM 590 C CA . TYR A 1 74 ? 2.745 4.609 -8.634 1.00 96.81 74 TYR A CA 1
ATOM 591 C C . TYR A 1 74 ? 1.391 5.321 -8.609 1.00 96.81 74 TYR A C 1
ATOM 593 O O . TYR A 1 74 ? 0.406 4.779 -9.117 1.00 96.81 74 TYR A O 1
ATOM 601 N N . PHE A 1 75 ? 1.350 6.525 -8.034 1.00 97.50 75 PHE A N 1
ATOM 602 C CA . PHE A 1 75 ? 0.120 7.203 -7.631 1.00 97.50 75 PHE A CA 1
ATOM 603 C C . PHE A 1 75 ? 0.122 8.669 -8.064 1.00 97.50 75 PHE A C 1
ATOM 605 O O . PHE A 1 75 ? 1.160 9.322 -8.030 1.00 97.50 75 PHE A O 1
ATOM 612 N N . ASP A 1 76 ? -1.028 9.215 -8.446 1.00 96.50 76 ASP A N 1
ATOM 613 C CA . ASP A 1 76 ? -1.173 10.673 -8.518 1.00 96.50 76 ASP A CA 1
ATOM 614 C C . ASP A 1 76 ? -1.343 11.301 -7.118 1.00 96.50 76 ASP A C 1
ATOM 616 O O . ASP A 1 76 ? -1.452 10.604 -6.112 1.00 96.50 76 ASP A O 1
ATOM 620 N N . GLU A 1 77 ? -1.334 12.634 -7.036 1.00 96.00 77 GLU A N 1
ATOM 621 C CA . GLU A 1 77 ? -1.404 13.356 -5.755 1.00 96.00 77 GLU A CA 1
ATOM 622 C C . GLU A 1 77 ? -2.685 13.044 -4.971 1.00 96.00 77 GLU A C 1
ATOM 624 O O . GLU A 1 77 ? -2.633 12.859 -3.756 1.00 96.00 77 GLU A O 1
ATOM 629 N N . LYS A 1 78 ? -3.818 12.908 -5.668 1.00 97.19 78 LYS A N 1
ATOM 630 C CA . LYS A 1 78 ? -5.104 12.585 -5.049 1.00 97.19 78 LYS A CA 1
ATOM 631 C C . LYS A 1 78 ? -5.122 11.143 -4.550 1.00 97.19 78 LYS A C 1
ATOM 633 O O . LYS A 1 78 ? -5.692 10.849 -3.506 1.00 97.19 78 LYS A O 1
ATOM 638 N N . GLU A 1 79 ? -4.507 10.225 -5.286 1.00 98.06 79 GLU A N 1
ATOM 639 C CA . GLU A 1 79 ? -4.344 8.836 -4.862 1.00 98.06 79 GLU A CA 1
ATOM 640 C C . GLU A 1 79 ? -3.447 8.717 -3.626 1.00 98.06 79 GLU A C 1
ATOM 642 O O . GLU A 1 79 ? -3.784 7.956 -2.721 1.00 98.06 79 GLU A O 1
ATOM 647 N N . ILE A 1 80 ? -2.357 9.489 -3.551 1.00 97.94 80 ILE A N 1
ATOM 648 C CA . ILE A 1 80 ? -1.491 9.549 -2.362 1.00 97.94 80 ILE A CA 1
ATOM 649 C C . ILE A 1 80 ? -2.277 10.078 -1.161 1.00 97.94 80 ILE A C 1
ATOM 651 O O . ILE A 1 80 ? -2.252 9.458 -0.099 1.00 97.94 80 ILE A O 1
ATOM 655 N N . GLU A 1 81 ? -3.013 11.179 -1.327 1.00 97.06 81 GLU A N 1
ATOM 656 C CA . GLU A 1 81 ? -3.862 11.740 -0.272 1.00 97.06 81 GLU A CA 1
ATOM 657 C C . GLU A 1 81 ? -4.909 10.722 0.208 1.00 97.06 81 GLU A C 1
ATOM 659 O O . GLU A 1 81 ? -5.051 10.496 1.410 1.00 97.06 81 GLU A O 1
ATOM 664 N N . ASN A 1 82 ? -5.586 10.042 -0.722 1.00 97.00 82 ASN A N 1
ATOM 665 C CA . ASN A 1 82 ? -6.560 9.000 -0.396 1.00 97.00 82 ASN A CA 1
ATOM 666 C C . ASN A 1 82 ? -5.932 7.835 0.377 1.00 97.00 82 ASN A C 1
ATOM 668 O O . ASN A 1 82 ? -6.559 7.316 1.295 1.00 97.00 82 ASN A O 1
ATOM 672 N N . ILE A 1 83 ? -4.716 7.413 0.011 1.00 97.94 83 ILE A N 1
ATOM 673 C CA . ILE A 1 83 ? -3.988 6.351 0.714 1.00 97.94 83 ILE A CA 1
ATOM 674 C C . ILE A 1 83 ? -3.644 6.801 2.131 1.00 97.94 83 ILE A C 1
ATOM 676 O O . ILE A 1 83 ? -3.930 6.074 3.074 1.00 97.94 83 ILE A O 1
ATOM 680 N N . LEU A 1 84 ? -3.059 7.989 2.291 1.00 96.75 84 LEU A N 1
ATOM 681 C CA . LEU A 1 84 ? -2.614 8.498 3.590 1.00 96.75 84 LEU A CA 1
ATOM 682 C C . LEU A 1 84 ? -3.781 8.738 4.554 1.00 96.75 84 LEU A C 1
ATOM 684 O O . LEU A 1 84 ? -3.639 8.491 5.752 1.00 96.75 84 LEU A O 1
ATOM 688 N N . ASN A 1 85 ? -4.931 9.166 4.032 1.00 96.75 85 ASN A N 1
ATOM 689 C CA . ASN A 1 85 ? -6.148 9.409 4.806 1.00 96.75 85 ASN A CA 1
ATOM 690 C C . ASN A 1 85 ? -7.049 8.171 4.939 1.00 96.75 85 ASN A C 1
ATOM 692 O O . ASN A 1 85 ? -8.091 8.256 5.587 1.00 96.75 85 ASN A O 1
ATOM 696 N N . PHE A 1 86 ? -6.677 7.029 4.347 1.00 97.31 86 PHE A N 1
ATOM 697 C CA . PHE A 1 86 ? -7.496 5.820 4.402 1.00 97.31 86 PHE A CA 1
ATOM 698 C C . PHE A 1 86 ? -7.675 5.368 5.862 1.00 97.31 86 PHE A C 1
ATOM 700 O O . PHE A 1 86 ? -6.676 5.270 6.587 1.00 97.31 86 PHE A O 1
ATOM 707 N N . PRO A 1 87 ? -8.914 5.110 6.321 1.00 95.62 87 PRO A N 1
ATOM 708 C CA . PRO A 1 87 ? -9.153 4.678 7.690 1.00 95.62 87 PRO A CA 1
ATOM 709 C C . PRO A 1 87 ? -8.630 3.257 7.896 1.00 95.62 87 PRO A C 1
ATOM 711 O O . PRO A 1 87 ? -8.653 2.432 6.987 1.00 95.62 87 PRO A O 1
ATOM 714 N N . THR A 1 88 ? -8.187 2.950 9.108 1.00 94.38 88 THR A N 1
ATOM 715 C CA . THR A 1 88 ? -7.733 1.609 9.497 1.00 94.38 88 THR A CA 1
ATOM 716 C C . THR A 1 88 ? -8.652 1.031 10.566 1.00 94.38 88 THR A C 1
ATOM 718 O O . THR A 1 88 ? -9.408 1.765 11.203 1.00 94.38 88 THR A O 1
ATOM 721 N N . ALA A 1 89 ? -8.550 -0.275 10.829 1.00 91.00 89 ALA A N 1
ATOM 722 C CA . ALA A 1 89 ? -9.313 -0.925 11.900 1.00 91.00 89 ALA A CA 1
ATOM 723 C C . ALA A 1 89 ? -9.094 -0.283 13.287 1.00 91.00 89 ALA A C 1
ATOM 725 O O . ALA A 1 89 ? -9.946 -0.396 14.162 1.00 91.00 89 ALA A O 1
ATOM 726 N N . SER A 1 90 ? -7.967 0.411 13.484 1.00 89.12 90 SER A N 1
ATOM 727 C CA . SER A 1 90 ? -7.659 1.124 14.729 1.00 89.12 90 SER A CA 1
ATOM 728 C C . SER A 1 90 ? -8.434 2.440 14.908 1.00 89.12 90 SER A C 1
ATOM 730 O O . SER A 1 90 ? -8.360 3.046 15.972 1.00 89.12 90 SER A O 1
ATOM 732 N N . GLY A 1 91 ? -9.135 2.914 13.871 1.00 89.81 91 GLY A N 1
ATOM 733 C CA . GLY A 1 91 ? -9.733 4.253 13.817 1.00 89.81 91 GLY A CA 1
ATOM 734 C C . GLY A 1 91 ? -8.753 5.356 13.396 1.00 89.81 91 GLY A C 1
ATOM 735 O O . GLY A 1 91 ? -9.171 6.476 13.116 1.00 89.81 91 GLY A O 1
ATOM 736 N N . LEU A 1 92 ? -7.453 5.054 13.299 1.00 93.38 92 LEU A N 1
ATOM 737 C CA . LEU A 1 92 ? -6.446 5.976 12.769 1.00 93.38 92 LEU A CA 1
ATOM 738 C C . LEU A 1 92 ? -6.400 5.945 11.239 1.00 93.38 92 LEU A C 1
ATOM 740 O O . LEU A 1 92 ? -6.735 4.931 10.621 1.00 93.38 92 LEU A O 1
ATOM 744 N N . SER A 1 93 ? -5.904 7.027 10.637 1.00 96.31 93 SER A N 1
ATOM 745 C CA . SER A 1 93 ? -5.508 7.042 9.228 1.00 96.31 93 SER A CA 1
ATOM 746 C C . SER A 1 93 ? -4.231 6.226 9.000 1.00 96.31 93 SER A C 1
ATOM 748 O O . SER A 1 93 ? -3.428 6.037 9.918 1.00 96.31 93 SER A O 1
ATOM 750 N N . VAL A 1 94 ? -3.998 5.792 7.759 1.00 96.06 94 VAL A N 1
ATOM 751 C CA . VAL A 1 94 ? -2.734 5.157 7.340 1.00 96.06 94 VAL A CA 1
ATOM 752 C C . VAL A 1 94 ? -1.524 6.003 7.716 1.00 96.06 94 VAL A C 1
ATOM 754 O O . VAL A 1 94 ? -0.569 5.464 8.266 1.00 96.06 94 VAL A O 1
ATOM 757 N N . SER A 1 95 ? -1.559 7.315 7.458 1.00 95.62 95 SER A N 1
ATOM 758 C CA . SER A 1 95 ? -0.448 8.215 7.787 1.00 95.62 95 SER A CA 1
ATOM 759 C C . SER A 1 95 ? -0.101 8.159 9.271 1.00 95.62 95 SER A C 1
ATOM 761 O O . SER A 1 95 ? 1.055 7.937 9.629 1.00 95.62 95 SER A O 1
ATOM 763 N N . LYS A 1 96 ? -1.111 8.267 10.141 1.00 95.19 96 LYS A N 1
ATOM 764 C CA . LYS A 1 96 ? -0.918 8.237 11.588 1.00 95.19 96 LYS A CA 1
ATOM 765 C C . LYS A 1 96 ? -0.463 6.866 12.072 1.00 95.19 96 LYS A C 1
ATOM 767 O O . LYS A 1 96 ? 0.399 6.788 12.945 1.00 95.19 96 LYS A O 1
ATOM 772 N N . LEU A 1 97 ? -1.014 5.795 11.505 1.00 94.12 97 LEU A N 1
ATOM 773 C CA . LEU A 1 97 ? -0.603 4.437 11.838 1.00 94.12 97 LEU A CA 1
ATOM 774 C C . LEU A 1 97 ? 0.860 4.198 11.448 1.00 94.12 97 LEU A C 1
ATOM 776 O O . LEU A 1 97 ? 1.631 3.721 12.272 1.00 94.12 97 LEU A O 1
ATOM 780 N N . PHE A 1 98 ? 1.268 4.591 10.240 1.00 93.69 98 PHE A N 1
ATOM 781 C CA . PHE A 1 98 ? 2.655 4.483 9.789 1.00 93.69 98 PHE A CA 1
ATOM 782 C C . PHE A 1 98 ? 3.605 5.297 10.660 1.00 93.69 98 PHE A C 1
ATOM 784 O O . PHE A 1 98 ? 4.615 4.758 11.103 1.00 93.69 98 PHE A O 1
ATOM 791 N N . GLU A 1 99 ? 3.275 6.553 10.968 1.00 92.06 99 GLU A N 1
ATOM 792 C CA . GLU A 1 99 ? 4.065 7.367 11.896 1.00 92.06 99 GLU A CA 1
ATOM 793 C C . GLU A 1 99 ? 4.282 6.649 13.230 1.00 92.06 99 GLU A C 1
ATOM 795 O O . GLU A 1 99 ? 5.412 6.561 13.697 1.00 92.06 99 GLU A O 1
ATOM 800 N N . LEU A 1 100 ? 3.225 6.100 13.835 1.00 91.19 100 LEU A N 1
ATOM 801 C CA . LEU A 1 100 ? 3.329 5.413 15.121 1.00 91.19 100 LEU A CA 1
ATOM 802 C C . LEU A 1 100 ? 4.145 4.121 15.013 1.00 91.19 100 LEU A C 1
ATOM 804 O O . LEU A 1 100 ? 5.084 3.932 15.787 1.00 91.19 100 LEU A O 1
ATOM 808 N N . SER A 1 101 ? 3.830 3.266 14.038 1.00 87.38 101 SER A N 1
ATOM 809 C CA . SER A 1 101 ? 4.479 1.965 13.841 1.00 87.38 101 SER A CA 1
ATOM 810 C C . SER A 1 101 ? 5.956 2.077 13.461 1.00 87.38 101 SER A C 1
ATOM 812 O O . SER A 1 101 ? 6.730 1.164 13.744 1.00 87.38 101 SER A O 1
ATOM 814 N N . LEU A 1 102 ? 6.353 3.183 12.829 1.00 87.56 102 LEU A N 1
ATOM 815 C CA . LEU A 1 102 ? 7.697 3.377 12.285 1.00 87.56 102 LEU A CA 1
ATOM 816 C C . LEU A 1 102 ? 8.515 4.419 13.066 1.00 87.56 102 LEU A C 1
ATOM 818 O O . LEU A 1 102 ? 9.717 4.519 12.848 1.00 87.56 102 LEU A O 1
ATOM 822 N N . SER A 1 103 ? 7.907 5.140 14.017 1.00 82.56 103 SER A N 1
ATOM 823 C CA . SER A 1 103 ? 8.552 6.198 14.821 1.00 82.56 103 SER A CA 1
ATOM 824 C C . SER A 1 103 ? 9.836 5.779 15.542 1.00 82.56 103 SER A C 1
ATOM 826 O O . SER A 1 103 ? 10.695 6.617 15.799 1.00 82.56 103 SER A O 1
ATOM 828 N N . GLN A 1 104 ? 9.971 4.497 15.886 1.00 76.25 104 GLN A N 1
ATOM 829 C CA . GLN A 1 104 ? 11.121 3.967 16.624 1.00 76.25 104 GLN A CA 1
ATOM 830 C C . GLN A 1 104 ? 12.207 3.377 15.712 1.00 76.25 104 GLN A C 1
ATOM 832 O O . GLN A 1 104 ? 13.203 2.847 16.203 1.00 76.25 104 GLN A O 1
ATOM 837 N N . LYS A 1 105 ? 12.022 3.424 14.388 1.00 77.31 105 LYS A N 1
ATOM 838 C CA . LYS A 1 105 ? 12.950 2.843 13.415 1.00 77.31 105 LYS A CA 1
ATOM 839 C C . LYS A 1 105 ? 13.916 3.915 12.924 1.00 77.31 105 LYS A C 1
ATOM 841 O O . LYS A 1 105 ? 13.498 4.924 12.369 1.00 77.31 105 LYS A O 1
ATOM 846 N N . THR A 1 106 ? 15.211 3.681 13.127 1.00 70.06 106 THR A N 1
ATOM 847 C CA . THR A 1 106 ? 16.277 4.564 12.628 1.00 70.06 106 THR A CA 1
ATOM 848 C C . THR A 1 106 ? 16.459 4.433 11.119 1.00 70.06 106 THR A C 1
ATOM 850 O O . THR A 1 106 ? 16.685 5.436 10.455 1.00 70.06 106 THR A O 1
ATOM 853 N N . ASP A 1 107 ? 16.283 3.219 10.589 1.00 74.69 107 ASP A N 1
ATOM 854 C CA . ASP A 1 107 ? 16.323 2.912 9.161 1.00 74.69 107 ASP A CA 1
ATOM 855 C C . ASP A 1 107 ? 15.041 2.173 8.770 1.00 74.69 107 ASP A C 1
ATOM 857 O O . ASP A 1 107 ? 14.759 1.080 9.264 1.00 74.69 107 ASP A O 1
ATOM 861 N N . LEU A 1 108 ? 14.245 2.783 7.892 1.00 78.06 108 LEU A N 1
ATOM 862 C CA . LEU A 1 108 ? 13.020 2.185 7.372 1.00 78.06 108 LEU A CA 1
ATOM 863 C C . LEU A 1 108 ? 13.363 1.172 6.273 1.00 78.06 108 LEU A C 1
ATOM 865 O O . LEU A 1 108 ? 13.779 1.560 5.182 1.00 78.06 108 LEU A O 1
ATOM 869 N N . CYS A 1 109 ? 13.124 -0.119 6.507 1.00 82.31 109 CYS A N 1
ATOM 870 C CA . CYS A 1 109 ? 13.217 -1.120 5.452 1.00 82.31 109 CYS A CA 1
ATOM 871 C C . CYS A 1 109 ? 11.865 -1.288 4.748 1.00 82.31 109 CYS A C 1
ATOM 873 O O . CYS A 1 109 ? 10.892 -1.767 5.336 1.00 82.31 109 CYS A O 1
ATOM 875 N N . ALA A 1 110 ? 11.814 -0.968 3.451 1.00 82.00 110 ALA A N 1
ATOM 876 C CA . ALA A 1 110 ? 10.618 -1.133 2.624 1.00 82.00 110 ALA A CA 1
ATOM 877 C C . ALA A 1 110 ? 9.994 -2.539 2.739 1.00 82.00 110 ALA A C 1
ATOM 879 O O . ALA A 1 110 ? 8.786 -2.665 2.929 1.00 82.00 110 ALA A O 1
ATOM 880 N N . SER A 1 111 ? 10.813 -3.594 2.671 1.00 85.44 111 SER A N 1
ATOM 881 C CA . SER A 1 111 ? 10.342 -4.985 2.634 1.00 85.44 111 SER A CA 1
ATOM 882 C C . SER A 1 111 ? 9.925 -5.537 3.997 1.00 85.44 111 SER A C 1
ATOM 884 O O . SER A 1 111 ? 8.973 -6.309 4.069 1.00 85.44 111 SER A O 1
ATOM 886 N N . HIS A 1 112 ? 10.628 -5.168 5.072 1.00 84.69 112 HIS A N 1
ATOM 887 C CA . HIS A 1 112 ? 10.433 -5.781 6.393 1.00 84.69 112 HIS A CA 1
ATOM 888 C C . HIS A 1 112 ? 9.594 -4.932 7.346 1.00 84.69 112 HIS A C 1
ATOM 890 O O . HIS A 1 112 ? 8.933 -5.497 8.212 1.00 84.69 112 HIS A O 1
ATOM 896 N N . ASP A 1 113 ? 9.593 -3.607 7.184 1.00 88.06 113 ASP A N 1
ATOM 897 C CA . ASP A 1 113 ? 8.833 -2.708 8.051 1.00 88.06 113 ASP A CA 1
ATOM 898 C C . ASP A 1 113 ? 7.547 -2.235 7.360 1.00 88.06 113 ASP A C 1
ATOM 900 O O . ASP A 1 113 ? 6.459 -2.374 7.915 1.00 88.06 113 ASP A O 1
ATOM 904 N N . LEU A 1 114 ? 7.639 -1.728 6.124 1.00 92.69 114 LEU A N 1
ATOM 905 C CA . LEU A 1 114 ? 6.495 -1.097 5.456 1.00 92.69 114 LEU A CA 1
ATOM 906 C C . LEU A 1 114 ? 5.582 -2.091 4.720 1.00 92.69 114 LEU A C 1
ATOM 908 O O . LEU A 1 114 ? 4.359 -1.994 4.821 1.00 92.69 114 LEU A O 1
ATOM 912 N N . ALA A 1 115 ? 6.146 -3.055 3.985 1.00 95.38 115 ALA A N 1
ATOM 913 C CA . ALA A 1 115 ? 5.360 -4.015 3.208 1.00 95.38 115 ALA A CA 1
ATOM 914 C C . ALA A 1 115 ? 4.352 -4.812 4.060 1.00 95.38 115 ALA A C 1
ATOM 916 O O . ALA A 1 115 ? 3.209 -4.950 3.615 1.00 95.38 115 ALA A O 1
ATOM 917 N N . PRO A 1 116 ? 4.695 -5.300 5.274 1.00 94.38 116 PRO A N 1
ATOM 918 C CA . PRO A 1 116 ? 3.723 -5.975 6.132 1.00 94.38 116 PRO A CA 1
ATOM 919 C C . PRO A 1 116 ? 2.540 -5.077 6.503 1.00 94.38 116 PRO A C 1
ATOM 921 O O . PRO A 1 116 ? 1.399 -5.526 6.404 1.00 94.38 116 PRO A O 1
ATOM 924 N N . LEU A 1 117 ? 2.795 -3.805 6.836 1.00 94.94 117 LEU A N 1
ATOM 925 C CA . LEU A 1 117 ? 1.747 -2.843 7.192 1.00 94.94 117 LEU A CA 1
ATOM 926 C C . LEU A 1 117 ? 0.824 -2.555 6.003 1.00 94.94 117 LEU A C 1
ATOM 928 O O . LEU A 1 117 ? -0.393 -2.625 6.134 1.00 94.94 117 LEU A O 1
ATOM 932 N N . VAL A 1 118 ? 1.387 -2.292 4.819 1.00 97.00 118 VAL A N 1
ATOM 933 C CA . VAL A 1 118 ? 0.608 -2.085 3.583 1.00 97.00 118 VAL A CA 1
ATOM 934 C C . VAL A 1 118 ? -0.237 -3.322 3.268 1.00 97.00 118 VAL A C 1
ATOM 936 O O . VAL A 1 118 ? -1.410 -3.211 2.915 1.00 97.00 118 VAL A O 1
ATOM 939 N N . GLN A 1 119 ? 0.341 -4.516 3.402 1.00 96.62 119 GLN A N 1
ATOM 940 C CA . GLN A 1 119 ? -0.367 -5.761 3.131 1.00 96.62 119 GLN A CA 1
ATOM 941 C C . GLN A 1 119 ? -1.554 -5.965 4.083 1.00 96.62 119 GLN A C 1
ATOM 943 O O . GLN A 1 119 ? -2.630 -6.360 3.629 1.00 96.62 119 GLN A O 1
ATOM 948 N N . GLU A 1 120 ? -1.365 -5.692 5.374 1.00 95.50 120 GLU A N 1
ATOM 949 C CA . GLU A 1 120 ? -2.398 -5.819 6.403 1.00 95.50 120 GLU A CA 1
ATOM 950 C C . GLU A 1 120 ? -3.511 -4.780 6.227 1.00 95.50 120 GLU A C 1
ATOM 952 O O . GLU A 1 120 ? -4.676 -5.157 6.091 1.00 95.50 120 GLU A O 1
ATOM 957 N N . ILE A 1 121 ? -3.155 -3.493 6.137 1.00 96.44 121 ILE A N 1
ATOM 958 C CA . ILE A 1 121 ? -4.117 -2.385 6.044 1.00 96.44 121 ILE A CA 1
ATOM 959 C C . ILE A 1 121 ? -4.974 -2.471 4.783 1.00 96.44 121 ILE A C 1
ATOM 961 O O . ILE A 1 121 ? -6.124 -2.054 4.789 1.00 96.44 121 ILE A O 1
ATOM 965 N N . PHE A 1 122 ? -4.441 -2.991 3.678 1.00 97.75 122 PHE A N 1
ATOM 966 C CA . PHE A 1 122 ? -5.214 -3.106 2.439 1.00 97.75 122 PHE A CA 1
ATOM 967 C C . PHE A 1 122 ? -5.798 -4.503 2.214 1.00 97.75 122 PHE A C 1
ATOM 969 O O . PHE A 1 122 ? -6.417 -4.752 1.176 1.00 97.75 122 PHE A O 1
ATOM 976 N N . GLY A 1 123 ? -5.634 -5.427 3.167 1.00 96.44 123 GLY A N 1
ATOM 977 C CA . GLY A 1 123 ? -6.168 -6.786 3.076 1.00 96.44 123 GLY A CA 1
ATOM 978 C C . GLY A 1 123 ? -5.642 -7.558 1.861 1.00 96.44 123 GLY A C 1
ATOM 979 O O . GLY A 1 123 ? -6.382 -8.322 1.231 1.00 96.44 123 GLY A O 1
ATOM 980 N N . ILE A 1 124 ? -4.380 -7.338 1.481 1.00 97.50 124 ILE A N 1
ATOM 981 C CA . ILE A 1 124 ? -3.779 -7.989 0.316 1.00 97.50 124 ILE A CA 1
ATOM 982 C C . ILE A 1 124 ? -3.317 -9.392 0.711 1.00 97.50 124 ILE A C 1
ATOM 984 O O . ILE A 1 124 ? -2.494 -9.589 1.601 1.00 97.50 124 ILE A O 1
ATOM 988 N N . ARG A 1 125 ? -3.847 -10.407 0.026 1.00 95.50 125 ARG A N 1
ATOM 989 C CA . ARG A 1 125 ? -3.500 -11.804 0.303 1.00 95.50 125 ARG A CA 1
ATOM 990 C C . ARG A 1 125 ? -2.074 -12.110 -0.151 1.00 95.50 125 ARG A C 1
ATOM 992 O O . ARG A 1 125 ? -1.654 -11.702 -1.234 1.00 95.50 125 ARG A O 1
ATOM 999 N N . LYS A 1 126 ? -1.355 -12.914 0.636 1.00 93.62 126 LYS A N 1
ATOM 1000 C CA . LYS A 1 126 ? -0.063 -13.478 0.220 1.00 93.62 126 LYS A CA 1
ATOM 1001 C C . LYS A 1 126 ? -0.216 -14.217 -1.114 1.00 93.62 126 LYS A C 1
ATOM 1003 O O . LYS A 1 126 ? -1.191 -14.936 -1.325 1.00 93.62 126 LYS A O 1
ATOM 1008 N N . GLY A 1 127 ? 0.759 -14.054 -2.006 1.00 94.31 127 GLY A N 1
ATOM 1009 C CA . GLY A 1 127 ? 0.753 -14.692 -3.3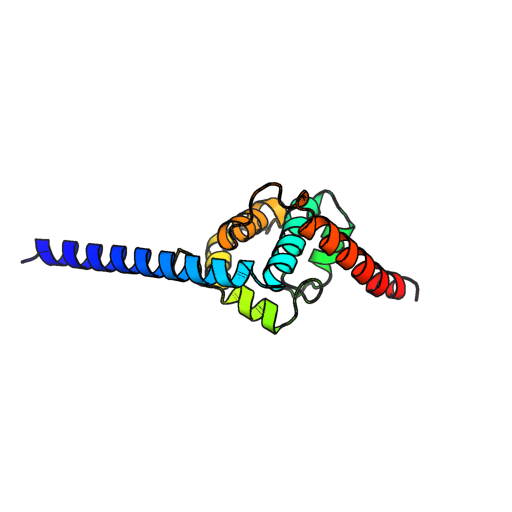23 1.00 94.31 127 GLY A CA 1
ATOM 1010 C C . GLY A 1 127 ? -0.112 -13.994 -4.378 1.00 94.31 127 GLY A C 1
ATOM 1011 O O . GLY A 1 127 ? -0.279 -14.557 -5.462 1.00 94.31 127 GLY A O 1
ATOM 1012 N N . PHE A 1 128 ? -0.613 -12.778 -4.112 1.00 97.06 128 PHE A N 1
ATOM 1013 C CA . PHE A 1 128 ? -1.349 -11.961 -5.089 1.00 97.06 128 PHE A CA 1
ATOM 1014 C C . PHE A 1 128 ? -0.590 -11.774 -6.415 1.00 97.06 128 PHE A C 1
ATOM 1016 O O . PHE A 1 128 ? -1.204 -11.572 -7.460 1.00 97.06 128 PHE A O 1
ATOM 1023 N N . GLN A 1 129 ? 0.740 -11.913 -6.404 1.00 97.12 129 GLN A N 1
ATOM 1024 C CA . GLN A 1 129 ? 1.592 -11.849 -7.589 1.00 97.12 129 GLN A CA 1
ATOM 1025 C C . GLN A 1 129 ? 1.215 -12.881 -8.670 1.00 97.12 129 GLN A C 1
ATOM 1027 O O . GLN A 1 129 ? 1.483 -12.671 -9.855 1.00 97.12 129 GLN A O 1
ATOM 1032 N N . LYS A 1 130 ? 0.578 -13.993 -8.272 1.00 96.38 130 LYS A N 1
ATOM 1033 C CA . LYS A 1 130 ? 0.114 -15.065 -9.169 1.00 96.38 130 LYS A CA 1
ATOM 1034 C C . LYS A 1 130 ? -1.277 -14.802 -9.760 1.00 96.38 130 LYS A C 1
ATOM 1036 O O . LYS A 1 130 ? -1.720 -15.548 -10.634 1.00 96.38 130 LYS A O 1
ATOM 1041 N N . GLU A 1 131 ? -1.992 -13.779 -9.293 1.00 96.75 131 GLU A N 1
ATOM 1042 C CA . GLU A 1 131 ? -3.307 -13.423 -9.824 1.00 96.75 131 GLU A CA 1
ATOM 1043 C C . GLU A 1 131 ? -3.175 -12.918 -11.269 1.00 96.75 131 GLU A C 1
ATOM 1045 O O . GLU A 1 131 ? -2.422 -11.986 -11.549 1.00 96.75 131 GLU A O 1
ATOM 1050 N N . LYS A 1 132 ? -3.963 -13.477 -12.200 1.00 94.69 132 LYS A N 1
ATOM 1051 C CA . LYS A 1 132 ? -3.914 -13.098 -13.628 1.00 94.69 132 LYS A CA 1
ATOM 1052 C C . LYS A 1 132 ? -4.083 -11.589 -13.849 1.00 94.69 132 LYS A C 1
ATOM 1054 O O . LYS A 1 132 ? -3.403 -11.013 -14.699 1.00 94.69 132 LYS A O 1
ATOM 1059 N N . GLY A 1 133 ? -4.991 -10.964 -13.092 1.00 93.75 133 GLY A N 1
ATOM 1060 C CA . GLY A 1 133 ? -5.246 -9.523 -13.156 1.00 93.75 133 GLY A CA 1
ATOM 1061 C C . GLY A 1 133 ? -4.018 -8.706 -12.762 1.00 93.75 133 GLY A C 1
ATOM 1062 O O . GLY A 1 133 ? -3.621 -7.805 -13.501 1.00 93.75 133 GLY A O 1
ATOM 1063 N N . PHE A 1 134 ? -3.363 -9.091 -11.664 1.00 97.31 134 PHE A N 1
ATOM 1064 C CA . PHE A 1 134 ? -2.122 -8.469 -11.221 1.00 97.31 134 PHE A CA 1
ATOM 1065 C C . PHE A 1 134 ? -1.003 -8.644 -12.249 1.00 97.31 134 PHE A C 1
ATOM 1067 O O . PHE A 1 134 ? -0.441 -7.652 -12.703 1.00 97.31 134 PHE A O 1
ATOM 1074 N N . THR A 1 135 ? -0.715 -9.876 -12.688 1.00 97.06 135 THR A N 1
ATOM 1075 C CA . THR A 1 135 ? 0.391 -10.139 -13.624 1.00 97.06 135 THR A CA 1
ATOM 1076 C C . THR A 1 135 ? 0.251 -9.334 -14.918 1.00 97.06 135 THR A C 1
ATOM 1078 O O . THR A 1 135 ? 1.240 -8.825 -15.446 1.00 97.06 135 THR A O 1
ATOM 1081 N N . LYS A 1 136 ? -0.974 -9.203 -15.448 1.00 96.94 136 LYS A N 1
ATOM 1082 C CA . LYS A 1 136 ? -1.236 -8.402 -16.651 1.00 96.94 136 LYS A CA 1
ATOM 1083 C C . LYS A 1 136 ? -0.961 -6.919 -16.401 1.00 96.94 136 LYS A C 1
ATOM 1085 O O . LYS A 1 136 ? -0.285 -6.289 -17.210 1.00 96.94 136 LYS A O 1
ATOM 1090 N N . ALA A 1 137 ? -1.473 -6.376 -15.300 1.00 96.75 137 ALA A N 1
ATOM 1091 C CA . ALA A 1 137 ? -1.319 -4.965 -14.972 1.00 96.75 137 ALA A CA 1
ATOM 1092 C C . ALA A 1 137 ? 0.130 -4.593 -14.651 1.00 96.75 137 ALA A C 1
ATOM 1094 O O . ALA A 1 137 ? 0.622 -3.596 -15.168 1.00 96.75 137 ALA A O 1
ATOM 1095 N N . PHE A 1 138 ? 0.834 -5.433 -13.892 1.00 97.62 138 PHE A N 1
ATOM 1096 C CA . PHE A 1 138 ? 2.241 -5.228 -13.564 1.00 97.62 138 PHE A CA 1
ATOM 1097 C C . PHE A 1 138 ? 3.115 -5.192 -14.824 1.00 97.62 138 PHE A C 1
ATOM 1099 O O . PHE A 1 138 ? 3.901 -4.269 -14.999 1.00 97.62 138 PHE A O 1
ATOM 1106 N N . LYS A 1 139 ? 2.901 -6.111 -15.780 1.00 96.56 139 LYS A N 1
ATOM 1107 C CA . LYS A 1 139 ? 3.621 -6.095 -17.068 1.00 96.56 139 LYS A CA 1
ATOM 1108 C C . LYS A 1 139 ? 3.396 -4.810 -17.870 1.00 96.56 139 LYS A C 1
ATOM 1110 O O . LYS A 1 139 ? 4.324 -4.323 -18.512 1.00 96.56 139 LYS A O 1
ATOM 1115 N N . ILE A 1 140 ? 2.166 -4.290 -17.878 1.00 96.62 140 ILE A N 1
ATOM 1116 C CA . ILE A 1 140 ? 1.840 -3.027 -18.557 1.00 96.62 140 ILE A CA 1
ATOM 1117 C C . ILE A 1 140 ? 2.550 -1.871 -17.848 1.00 96.62 140 ILE A C 1
ATOM 1119 O O . ILE A 1 140 ? 3.275 -1.119 -18.492 1.00 96.62 140 ILE A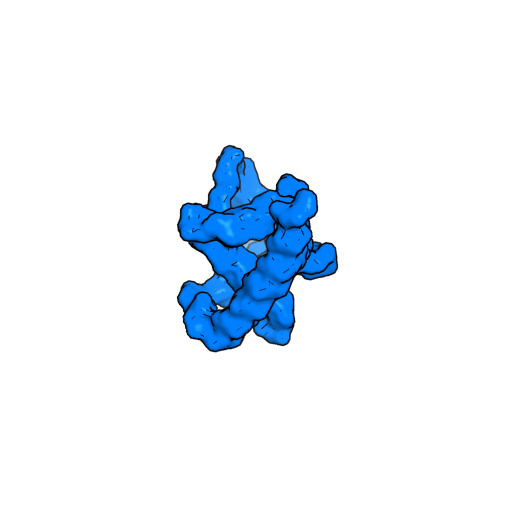 O 1
ATOM 1123 N N . PHE A 1 141 ? 2.416 -1.797 -16.524 1.00 96.62 141 PHE A N 1
ATOM 1124 C CA . PHE A 1 141 ? 3.070 -0.796 -15.690 1.00 96.62 141 PHE A CA 1
ATOM 1125 C C . PHE A 1 141 ? 4.591 -0.761 -15.898 1.00 96.62 141 PHE A C 1
ATOM 1127 O O . PHE A 1 141 ? 5.145 0.299 -16.184 1.00 96.62 141 PHE A O 1
ATOM 1134 N N . GLU A 1 142 ? 5.268 -1.911 -15.832 1.00 94.88 142 GLU A N 1
ATOM 1135 C CA . GLU A 1 142 ? 6.718 -1.986 -16.030 1.00 94.88 142 GLU A CA 1
ATOM 1136 C C . GLU A 1 142 ? 7.132 -1.535 -17.432 1.00 94.88 142 GLU A C 1
ATOM 1138 O O . GLU A 1 142 ? 8.124 -0.819 -17.591 1.00 94.88 142 GLU A O 1
ATOM 1143 N N . LYS A 1 143 ? 6.374 -1.930 -18.463 1.00 94.56 143 LYS A N 1
ATOM 1144 C CA . LYS A 1 143 ? 6.631 -1.505 -19.843 1.00 94.56 143 LYS A CA 1
ATOM 1145 C C . LYS A 1 143 ? 6.513 0.014 -19.971 1.00 94.56 143 LYS A C 1
ATOM 1147 O O . LYS A 1 143 ? 7.416 0.640 -20.530 1.00 94.56 143 LYS A O 1
ATOM 1152 N N . ASP A 1 144 ? 5.442 0.594 -19.441 1.00 93.56 144 ASP A N 1
ATOM 1153 C CA . ASP A 1 144 ? 5.177 2.030 -19.513 1.00 93.56 144 ASP A CA 1
ATOM 1154 C C . ASP A 1 144 ? 6.225 2.831 -18.731 1.00 93.56 144 ASP A C 1
ATOM 1156 O O . ASP A 1 144 ? 6.749 3.832 -19.230 1.00 93.56 144 ASP A O 1
ATOM 1160 N N . TRP A 1 145 ? 6.598 2.364 -17.535 1.00 93.00 145 TRP A N 1
ATOM 1161 C CA . TRP A 1 145 ? 7.659 2.973 -16.737 1.00 93.00 145 TRP A CA 1
ATOM 1162 C C . TRP A 1 145 ? 9.007 2.918 -17.467 1.00 93.00 145 TRP A C 1
ATOM 1164 O O . TRP A 1 145 ? 9.649 3.954 -17.659 1.00 93.00 145 TRP A O 1
ATOM 1174 N N . ARG A 1 146 ? 9.410 1.751 -17.990 1.00 89.75 146 ARG A N 1
ATOM 1175 C CA . ARG A 1 146 ? 10.667 1.613 -18.747 1.00 89.75 146 ARG A CA 1
ATOM 1176 C C . ARG A 1 146 ? 10.702 2.521 -19.974 1.00 89.75 146 ARG A C 1
ATOM 1178 O O . ARG A 1 146 ? 11.746 3.102 -20.255 1.00 89.75 146 ARG A O 1
ATOM 1185 N N . GLN A 1 147 ? 9.591 2.684 -20.693 1.00 88.81 147 GLN A N 1
ATOM 1186 C CA . GLN A 1 147 ? 9.525 3.598 -21.840 1.00 88.81 147 GLN A CA 1
ATOM 1187 C C . GLN A 1 147 ? 9.705 5.067 -21.440 1.00 88.81 147 GLN A C 1
ATOM 1189 O O . GLN A 1 147 ? 10.384 5.812 -22.150 1.00 88.81 147 GLN A O 1
ATOM 1194 N N . LYS A 1 148 ? 9.126 5.480 -20.307 1.00 85.50 148 LYS A N 1
ATOM 1195 C CA . LYS A 1 148 ? 9.257 6.846 -19.779 1.00 85.50 148 LYS A CA 1
ATOM 1196 C C . LYS A 1 148 ? 10.672 7.139 -19.266 1.00 85.50 148 LYS A C 1
ATOM 1198 O O . LYS A 1 148 ? 11.182 8.231 -19.511 1.00 85.50 148 LYS A O 1
ATOM 1203 N N . TYR A 1 149 ? 11.318 6.177 -18.604 1.00 74.19 149 TYR A N 1
ATOM 1204 C CA . TYR A 1 149 ? 12.589 6.402 -17.903 1.00 74.19 149 TYR A CA 1
ATOM 1205 C C . TYR A 1 149 ? 13.846 5.984 -18.694 1.00 74.19 149 TYR A C 1
ATOM 1207 O O . TYR A 1 149 ? 14.836 6.710 -18.636 1.00 74.19 149 TYR A O 1
ATOM 1215 N N . LYS A 1 150 ? 13.823 4.944 -19.551 1.00 61.72 150 LYS A N 1
ATOM 1216 C CA . LYS A 1 150 ? 14.973 4.634 -20.441 1.00 61.72 150 LYS A CA 1
ATOM 1217 C C . LYS A 1 150 ? 15.202 5.680 -21.536 1.00 61.72 150 LYS A C 1
ATOM 1219 O O . LYS A 1 150 ? 16.318 5.816 -22.021 1.00 61.72 150 LYS A O 1
ATOM 1224 N N . LYS A 1 151 ? 14.179 6.453 -21.921 1.00 53.59 151 LYS A N 1
ATOM 1225 C CA . LYS A 1 151 ? 14.357 7.598 -22.836 1.00 53.59 151 LYS A CA 1
ATOM 1226 C C . LYS A 1 151 ? 15.119 8.767 -22.202 1.00 53.59 151 LYS A C 1
ATOM 1228 O O . LYS A 1 151 ? 15.627 9.607 -22.936 1.00 53.59 151 LYS A O 1
ATOM 1233 N N . ARG A 1 152 ? 15.183 8.842 -20.868 1.00 51.19 152 ARG A N 1
ATOM 1234 C CA . ARG A 1 152 ? 15.850 9.928 -20.135 1.00 51.19 152 ARG A CA 1
ATOM 1235 C C . ARG A 1 152 ? 17.317 9.638 -19.818 1.00 51.19 152 ARG A C 1
ATOM 1237 O O . ARG A 1 152 ? 18.080 10.581 -19.719 1.00 51.19 152 ARG A O 1
ATOM 1244 N N . SER A 1 153 ? 17.720 8.370 -19.725 1.00 48.88 153 SER A N 1
ATOM 1245 C CA . SER A 1 153 ? 19.108 7.960 -19.444 1.00 48.88 153 SER A CA 1
ATOM 1246 C C . SER A 1 153 ? 20.015 7.880 -20.684 1.00 48.88 153 SER A C 1
ATOM 1248 O O . SER A 1 153 ? 21.149 7.430 -20.575 1.00 48.88 153 SER A O 1
ATOM 1250 N N . GLY A 1 154 ? 19.500 8.225 -21.868 1.00 45.97 154 GLY A N 1
ATOM 1251 C CA . GLY A 1 154 ? 20.235 8.227 -23.141 1.00 45.97 154 GLY A CA 1
ATOM 1252 C C . GLY A 1 154 ? 20.379 9.617 -23.766 1.00 45.97 154 GLY A C 1
ATOM 1253 O O . GLY A 1 154 ? 20.562 9.708 -24.978 1.00 45.97 154 GLY A O 1
ATOM 1254 N N . ARG A 1 155 ? 20.218 10.679 -22.970 1.00 36.66 155 ARG A N 1
ATOM 1255 C CA . ARG A 1 155 ? 20.500 12.069 -23.344 1.00 36.66 155 ARG A CA 1
ATOM 1256 C C . ARG A 1 155 ? 21.553 12.643 -22.420 1.00 36.66 155 ARG A C 1
ATOM 1258 O O . ARG A 1 155 ? 21.470 12.329 -21.215 1.00 36.66 155 ARG A O 1
#

Organism: NCBI:txid94130

Sequence (155 aa):
MLINKGADEMLEFFSSICENSMGYENELKKLHSTALFLKIKIFLNDLLIMGDNKDAEMRLHTDQTAIFYLSKVYFDEKEIENILNFPTASGLSVSKLFELSLSQKTDLCASHDLAPLVQEIFGIRKGFQKEKGFTKAFKIFEKDWRQKYKKRSGR

Radius of gyration: 18.75 Å; chains: 1; bounding box: 42×28×66 Å

Foldseek 3Di:
DVVVVVVVVVVVVVVVLVVLQVVLVVLLVVCVPDPLLLLLVLLLVLLQCLVPDPLSVCQLPVDVPDDLSPDPLRDDPVSSVCQQQRRASVRDGVVVVLCVQCVPPPDDRSNPRVSVSSCRSNVPDPPCCPPPVNVVVSVVSSVVSCVVPVVVVVD

Secondary structure (DSSP, 8-state):
-HHHHHHHHHHHHHHHHHHHHHHHHHHHHHHHTSHHHHHHHHHHHHHHHGGG-HHHHHHHTT-TT-GGG--TTT--HHHHHHHHT-B-TTSSBHHHHHHHHHTT-SS--IIIIIHHHHHHHTTPPTTGGG-HHHHHHHHHHHHHHHHHHHTTTT-

pLDDT: mean 89.81, std 11.7, range [36.66, 98.5]